Protein AF-A0AAU1FS70-F1 (afdb_monomer_lite)

Structure (mmCIF, N/CA/C/O backbone):
data_AF-A0AAU1FS70-F1
#
_entry.id   AF-A0AAU1FS70-F1
#
loop_
_atom_site.group_PDB
_atom_site.id
_atom_site.type_symbol
_atom_site.label_atom_id
_atom_site.label_alt_id
_atom_site.la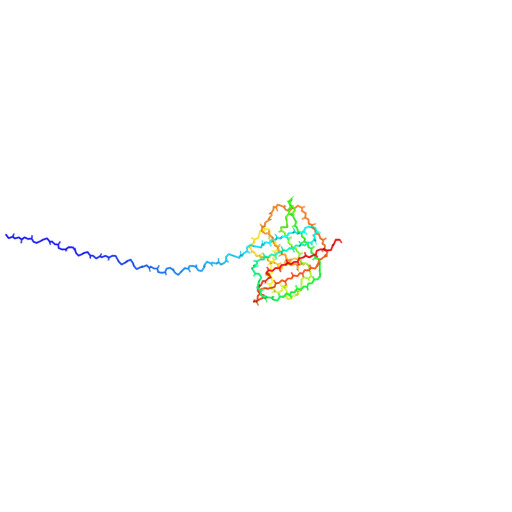bel_comp_id
_atom_site.label_asym_id
_atom_site.label_entity_id
_atom_site.label_seq_id
_atom_site.pdbx_PDB_ins_code
_atom_site.Cartn_x
_atom_site.Cartn_y
_atom_site.Cartn_z
_atom_site.occupancy
_atom_site.B_iso_or_equiv
_atom_site.auth_seq_id
_atom_site.auth_comp_id
_atom_site.auth_asym_id
_atom_site.auth_atom_id
_atom_site.pdbx_PDB_model_num
ATOM 1 N N . MET A 1 1 ? 54.066 50.195 -64.138 1.00 48.38 1 MET A N 1
ATOM 2 C CA . MET A 1 1 ? 53.801 48.744 -64.150 1.00 48.38 1 MET A CA 1
ATOM 3 C C . MET A 1 1 ? 53.114 48.445 -62.840 1.00 48.38 1 MET A C 1
ATOM 5 O O . MET A 1 1 ? 53.661 48.796 -61.804 1.00 48.38 1 MET A O 1
ATOM 9 N N . ALA A 1 2 ? 51.856 48.030 -62.935 1.00 48.00 2 ALA A N 1
ATOM 10 C CA . ALA A 1 2 ? 50.979 47.757 -61.809 1.00 48.00 2 ALA A CA 1
ATOM 11 C C . ALA A 1 2 ? 51.276 46.347 -61.295 1.00 48.00 2 ALA A C 1
ATOM 13 O O . ALA A 1 2 ? 51.366 45.434 -62.113 1.00 48.00 2 ALA A O 1
ATOM 14 N N . ASP A 1 3 ? 51.443 46.208 -59.983 1.00 50.88 3 ASP A N 1
ATOM 15 C CA . ASP A 1 3 ? 51.468 44.914 -59.307 1.00 50.88 3 ASP A CA 1
ATOM 16 C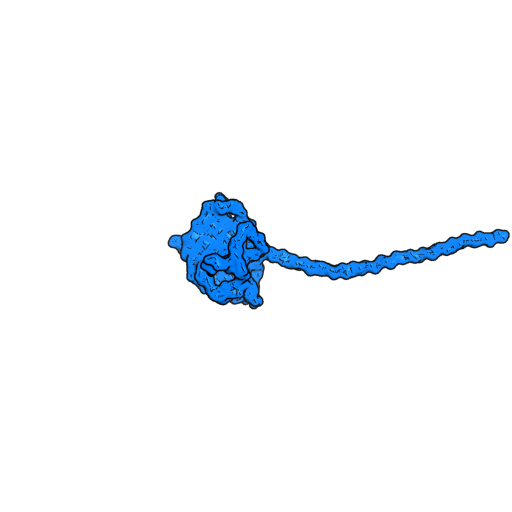 C . ASP A 1 3 ? 50.150 44.756 -58.545 1.00 50.88 3 ASP A C 1
ATOM 18 O O . ASP A 1 3 ? 49.677 45.678 -57.872 1.00 50.88 3 ASP A O 1
ATOM 22 N N . ASP A 1 4 ? 49.544 43.606 -58.788 1.00 59.28 4 ASP A N 1
ATOM 23 C CA . ASP A 1 4 ? 48.179 43.187 -58.494 1.00 59.28 4 ASP A CA 1
ATOM 24 C C . ASP A 1 4 ? 48.026 42.813 -57.001 1.00 59.28 4 ASP A C 1
ATOM 26 O O . ASP A 1 4 ? 48.939 42.208 -56.428 1.00 59.28 4 ASP A O 1
ATOM 30 N N . PRO A 1 5 ? 46.909 43.142 -56.326 1.00 57.81 5 PRO A N 1
ATOM 31 C CA . PRO A 1 5 ? 46.653 42.681 -54.965 1.00 57.81 5 PRO A CA 1
ATOM 32 C C . PRO A 1 5 ? 46.317 41.182 -54.933 1.00 57.81 5 PRO A C 1
ATOM 34 O O . PRO A 1 5 ? 45.424 40.710 -55.631 1.00 57.81 5 PRO A O 1
ATOM 37 N N . ALA A 1 6 ? 47.003 40.438 -54.062 1.00 57.78 6 ALA A N 1
ATOM 38 C CA . ALA A 1 6 ? 46.719 39.032 -53.805 1.00 57.78 6 ALA A CA 1
ATOM 39 C C . ALA A 1 6 ? 45.275 38.825 -53.303 1.00 57.78 6 ALA A C 1
ATOM 41 O O . ALA A 1 6 ? 44.873 39.343 -52.259 1.00 57.78 6 ALA A O 1
ATOM 42 N N . ASP A 1 7 ? 44.537 38.036 -54.076 1.00 52.06 7 ASP A N 1
ATOM 43 C CA . ASP A 1 7 ? 43.195 37.515 -53.838 1.00 52.06 7 ASP A CA 1
ATOM 44 C C . ASP A 1 7 ? 43.194 36.557 -52.626 1.00 52.06 7 ASP A C 1
ATOM 46 O O . ASP A 1 7 ? 43.941 35.574 -52.591 1.00 52.06 7 ASP A O 1
ATOM 50 N N . ILE A 1 8 ? 42.384 36.857 -51.606 1.00 61.78 8 ILE A N 1
ATOM 51 C CA . ILE A 1 8 ? 42.083 35.943 -50.497 1.00 61.78 8 ILE A CA 1
ATOM 52 C C . ILE A 1 8 ? 40.701 35.347 -50.783 1.00 61.78 8 ILE A C 1
ATOM 54 O O . ILE A 1 8 ? 39.705 36.065 -50.645 1.00 61.78 8 ILE A O 1
ATOM 58 N N . PRO A 1 9 ? 40.581 34.047 -51.109 1.00 56.22 9 PRO A N 1
ATOM 59 C CA . PRO A 1 9 ? 39.271 33.442 -51.263 1.00 56.22 9 PRO A CA 1
ATOM 60 C C . PRO A 1 9 ? 38.582 33.287 -49.903 1.00 56.22 9 PRO A C 1
ATOM 62 O O . PRO A 1 9 ? 39.084 32.648 -48.975 1.00 56.22 9 PRO A O 1
ATOM 65 N N . ALA A 1 10 ? 37.383 33.860 -49.817 1.00 56.50 10 ALA A N 1
ATOM 66 C CA . ALA A 1 10 ? 36.420 33.636 -48.754 1.00 56.50 10 ALA A CA 1
ATOM 67 C C . ALA A 1 10 ? 35.885 32.192 -48.820 1.00 56.50 10 ALA A C 1
ATOM 69 O O . ALA A 1 10 ? 35.045 31.869 -49.657 1.00 56.50 10 ALA A O 1
ATOM 70 N N . GLY A 1 11 ? 36.361 31.326 -47.925 1.00 41.16 11 GLY A N 1
ATOM 71 C CA . GLY A 1 11 ? 35.774 30.014 -47.645 1.00 41.16 11 GLY A CA 1
ATOM 72 C C . GLY A 1 11 ? 34.973 30.065 -46.345 1.00 41.16 11 GLY A C 1
ATOM 73 O O . GLY A 1 11 ? 35.548 30.192 -45.268 1.00 41.16 11 GLY A O 1
ATOM 74 N N . HIS A 1 12 ? 33.648 30.033 -46.468 1.00 50.56 12 HIS A N 1
ATOM 75 C CA . HIS A 1 12 ? 32.672 29.990 -45.375 1.00 50.56 12 HIS A CA 1
ATOM 76 C C . HIS A 1 12 ? 32.685 28.628 -44.637 1.00 50.56 12 HIS A C 1
ATOM 78 O O . HIS A 1 12 ? 33.267 27.668 -45.143 1.00 50.56 12 HIS A O 1
ATOM 84 N N . PRO A 1 13 ? 32.080 28.547 -43.436 1.00 49.84 13 PRO A N 1
ATOM 85 C CA . PRO A 1 13 ? 32.381 27.547 -42.422 1.00 49.84 13 PRO A CA 1
ATOM 86 C C . PRO A 1 13 ? 31.755 26.190 -42.740 1.00 49.84 13 PRO A C 1
ATOM 88 O O . PRO A 1 13 ? 30.567 26.092 -43.049 1.00 49.84 13 PRO A O 1
ATOM 91 N N . ASP A 1 14 ? 32.547 25.135 -42.576 1.00 45.78 14 ASP A N 1
ATOM 92 C CA . ASP A 1 14 ? 32.050 23.770 -42.417 1.00 45.78 14 ASP A CA 1
ATOM 93 C C . ASP A 1 14 ? 31.496 23.625 -40.989 1.00 45.78 14 ASP A C 1
ATOM 95 O O . ASP A 1 14 ? 32.095 23.027 -40.097 1.00 45.78 14 ASP A O 1
ATOM 99 N N . ASP A 1 15 ? 30.371 24.293 -40.744 1.00 47.84 15 ASP A N 1
ATOM 100 C CA . ASP A 1 15 ? 29.544 24.116 -39.556 1.00 47.84 15 ASP A CA 1
ATOM 101 C C . ASP A 1 15 ? 28.553 22.997 -39.882 1.00 47.84 15 ASP A C 1
ATOM 103 O O . ASP A 1 15 ? 27.369 23.218 -40.133 1.00 47.84 15 ASP A O 1
ATOM 107 N N . THR A 1 16 ? 29.061 21.768 -39.996 1.00 54.22 16 THR A N 1
ATOM 108 C CA . THR A 1 16 ? 28.193 20.594 -40.044 1.00 54.22 16 THR A CA 1
ATOM 109 C C . THR A 1 16 ? 27.602 20.429 -38.639 1.00 54.22 16 THR A C 1
ATOM 111 O O . THR A 1 16 ? 28.341 20.064 -37.717 1.00 54.22 16 THR A O 1
ATOM 114 N N . PRO A 1 17 ? 26.293 20.673 -38.414 1.00 48.97 17 PRO A N 1
ATOM 115 C CA . PRO A 1 17 ? 25.708 20.449 -37.107 1.00 48.97 17 PRO A CA 1
ATOM 116 C C . PRO A 1 17 ? 25.774 18.952 -36.820 1.00 48.97 17 PRO A C 1
ATOM 118 O O . PRO A 1 17 ? 25.104 18.138 -37.460 1.00 48.97 17 PRO A O 1
ATOM 121 N N . VAL A 1 18 ? 26.597 18.578 -35.841 1.00 53.91 18 VAL A N 1
ATOM 122 C CA . VAL A 1 18 ? 26.550 17.247 -35.245 1.00 53.91 18 VAL A CA 1
ATOM 123 C C . VAL A 1 18 ? 25.138 17.083 -34.700 1.00 53.91 18 VAL A C 1
ATOM 125 O O . VAL A 1 18 ? 24.768 17.688 -33.693 1.00 53.91 18 VAL A O 1
ATOM 128 N N . HIS A 1 19 ? 24.330 16.281 -35.390 1.00 45.66 19 HIS A N 1
ATOM 129 C CA . HIS A 1 19 ? 23.051 15.800 -34.896 1.00 45.66 19 HIS A CA 1
ATOM 130 C C . HIS A 1 19 ? 23.347 14.961 -33.649 1.00 45.66 19 HIS A C 1
ATOM 132 O O . HIS A 1 19 ? 23.557 13.752 -33.721 1.00 45.66 19 HIS A O 1
ATOM 138 N N . ILE A 1 20 ? 23.417 15.612 -32.487 1.00 54.00 20 ILE A N 1
ATOM 139 C CA . ILE A 1 20 ? 23.382 14.930 -31.202 1.00 54.00 20 ILE A CA 1
ATOM 140 C C . ILE A 1 20 ? 22.028 14.218 -31.195 1.00 54.00 20 ILE A C 1
ATOM 142 O O . ILE A 1 20 ? 21.001 14.906 -31.244 1.00 54.00 20 ILE A O 1
ATOM 146 N N . PRO A 1 21 ? 21.973 12.872 -31.186 1.00 46.16 21 PRO A N 1
ATOM 147 C CA . PRO A 1 21 ? 20.706 12.189 -31.023 1.00 46.16 21 PRO A CA 1
ATOM 148 C C . PRO A 1 21 ? 20.126 12.700 -29.714 1.00 46.16 21 PRO A C 1
ATOM 150 O O . PRO A 1 21 ? 20.747 12.564 -28.656 1.00 46.16 21 PRO A O 1
ATOM 153 N N . THR A 1 22 ? 18.976 13.368 -29.811 1.00 50.62 22 THR A N 1
ATOM 154 C CA . THR A 1 22 ? 18.219 13.869 -28.673 1.00 50.62 22 THR A CA 1
ATOM 155 C C . THR A 1 22 ? 18.180 12.736 -27.665 1.00 50.62 22 THR A C 1
ATOM 157 O O . THR A 1 22 ? 17.599 11.684 -27.947 1.00 50.62 22 THR A O 1
ATOM 160 N N . ARG A 1 23 ? 18.878 12.907 -26.529 1.00 50.62 23 ARG A N 1
ATOM 161 C CA . ARG A 1 23 ? 18.771 11.994 -25.392 1.00 50.62 23 ARG A CA 1
ATOM 162 C C . ARG A 1 23 ? 17.282 11.749 -25.240 1.00 50.62 23 ARG A C 1
ATOM 164 O O . ARG A 1 23 ? 16.548 12.708 -25.001 1.00 50.62 23 ARG A O 1
ATOM 171 N N . ARG A 1 24 ? 16.833 10.502 -25.432 1.00 47.53 24 ARG A N 1
ATOM 172 C CA . ARG A 1 24 ? 15.509 10.084 -24.974 1.00 47.53 24 ARG A CA 1
ATOM 173 C C . ARG A 1 24 ? 15.439 10.601 -23.548 1.00 47.53 24 ARG A C 1
ATOM 175 O O . ARG A 1 24 ? 16.211 10.134 -22.712 1.00 47.53 24 ARG A O 1
ATOM 182 N N . GLN A 1 25 ? 14.631 11.633 -23.311 1.00 43.56 25 GLN A N 1
ATOM 183 C CA . GLN A 1 25 ? 14.354 12.072 -21.959 1.00 43.56 25 GLN A CA 1
ATOM 184 C C . GLN A 1 25 ? 13.837 10.813 -21.285 1.00 43.56 25 GLN A C 1
ATOM 186 O O . GLN A 1 25 ? 12.810 10.267 -21.698 1.00 43.56 25 GLN A O 1
ATOM 191 N N . ALA A 1 26 ? 14.631 10.265 -20.362 1.00 44.06 26 ALA A N 1
ATOM 192 C CA . ALA A 1 26 ? 14.153 9.214 -19.496 1.00 44.06 26 ALA A CA 1
ATOM 193 C C . ALA A 1 26 ? 12.852 9.774 -18.933 1.00 44.06 26 ALA A C 1
ATOM 195 O O . ALA A 1 26 ? 12.865 10.858 -18.350 1.00 44.06 26 ALA A O 1
ATOM 196 N N . ARG A 1 27 ? 11.723 9.126 -19.240 1.00 42.38 27 ARG A N 1
ATOM 197 C CA . ARG A 1 27 ? 10.454 9.461 -18.607 1.00 42.38 27 ARG A CA 1
ATOM 198 C C . ARG A 1 27 ? 10.744 9.370 -17.120 1.00 42.38 27 ARG A C 1
ATOM 200 O O . ARG A 1 27 ? 10.927 8.262 -16.621 1.00 42.38 27 ARG A O 1
ATOM 207 N N . THR A 1 28 ? 10.873 10.512 -16.450 1.00 48.78 28 THR A N 1
ATOM 208 C CA . THR A 1 28 ? 10.930 10.535 -14.997 1.00 48.78 28 THR A CA 1
ATOM 209 C C . THR A 1 28 ? 9.681 9.782 -14.556 1.00 48.78 28 THR A C 1
ATOM 211 O O . THR A 1 28 ? 8.593 10.148 -15.023 1.00 48.78 28 THR A O 1
ATOM 214 N N . PRO A 1 29 ? 9.805 8.679 -13.799 1.00 53.66 29 PRO A N 1
ATOM 215 C CA . PRO A 1 29 ? 8.629 7.974 -13.324 1.00 53.66 29 PRO A CA 1
ATOM 216 C C . PRO A 1 29 ? 7.745 9.006 -12.627 1.00 53.66 29 PRO A C 1
ATOM 218 O O . PRO A 1 29 ? 8.237 9.826 -11.848 1.00 53.66 29 PRO A O 1
ATOM 221 N N . ALA A 1 30 ? 6.467 9.048 -13.007 1.00 59.59 30 ALA A N 1
ATOM 222 C CA . ALA A 1 30 ? 5.525 9.946 -12.364 1.00 59.59 30 ALA A CA 1
ATOM 223 C C . ALA A 1 30 ? 5.562 9.631 -10.866 1.00 59.59 30 ALA A C 1
ATOM 225 O O . ALA A 1 30 ? 5.447 8.470 -10.478 1.00 59.59 30 ALA A O 1
ATOM 226 N N . GLN A 1 31 ? 5.803 10.645 -10.037 1.00 65.62 31 GLN A N 1
ATOM 227 C CA . GLN A 1 31 ? 5.819 10.448 -8.593 1.00 65.62 31 GLN A CA 1
ATOM 228 C C . GLN A 1 31 ? 4.476 9.848 -8.142 1.00 65.62 31 GLN A C 1
ATOM 230 O O . GLN A 1 31 ? 3.431 10.290 -8.643 1.00 65.62 31 GLN A O 1
ATOM 235 N N . PRO A 1 32 ? 4.484 8.857 -7.229 1.00 71.00 32 PRO A N 1
ATOM 236 C CA . PRO A 1 32 ? 3.261 8.331 -6.643 1.00 71.00 32 PRO A CA 1
ATOM 237 C C . PRO A 1 32 ? 2.455 9.468 -6.025 1.00 71.00 32 PRO A C 1
ATOM 239 O O . PRO A 1 32 ? 2.971 10.212 -5.203 1.00 71.00 32 PRO A O 1
ATOM 242 N N . ARG A 1 33 ? 1.188 9.604 -6.405 1.00 79.94 33 ARG A N 1
ATOM 243 C CA . ARG A 1 33 ? 0.253 10.527 -5.760 1.00 79.94 33 ARG A CA 1
ATOM 244 C C . ARG A 1 33 ? -0.653 9.737 -4.843 1.00 79.94 33 ARG A C 1
ATOM 246 O O . ARG A 1 33 ? -1.348 8.841 -5.325 1.00 79.94 33 ARG A O 1
ATOM 253 N N . ALA A 1 34 ? -0.656 10.082 -3.564 1.00 86.25 34 ALA A N 1
ATOM 254 C CA . ALA A 1 34 ? -1.570 9.527 -2.582 1.00 86.25 34 ALA A CA 1
ATOM 255 C C . ALA A 1 34 ? -2.674 10.533 -2.248 1.00 86.25 34 ALA A C 1
ATOM 257 O O . ALA A 1 34 ? -2.444 11.740 -2.200 1.00 86.25 34 ALA A O 1
ATOM 258 N N . HIS A 1 35 ? -3.880 10.030 -2.033 1.00 89.19 35 HIS A N 1
ATOM 259 C CA . HIS A 1 35 ? -5.012 10.798 -1.546 1.00 89.19 35 HIS A CA 1
ATOM 260 C C . HIS A 1 35 ? -5.738 9.979 -0.487 1.00 89.19 35 HIS A C 1
ATOM 262 O O . HIS A 1 35 ? -6.152 8.854 -0.766 1.00 89.19 35 HIS A O 1
ATOM 268 N N . TRP A 1 36 ? -5.866 10.549 0.706 1.00 90.56 36 TRP A N 1
ATOM 269 C CA . TRP A 1 36 ? -6.570 9.954 1.832 1.00 90.56 36 TRP A CA 1
ATOM 270 C C . TRP A 1 36 ? -7.900 10.661 2.052 1.00 90.56 36 TRP A C 1
ATOM 272 O O . TRP A 1 36 ? -7.939 11.879 2.224 1.00 90.56 36 TRP A O 1
ATOM 282 N N . ASP A 1 37 ? -8.972 9.880 2.043 1.00 90.75 37 ASP A N 1
ATOM 283 C CA . ASP A 1 37 ? -10.311 10.283 2.439 1.00 90.75 37 ASP A CA 1
ATOM 284 C C . ASP A 1 37 ? -10.617 9.639 3.793 1.00 90.75 37 ASP A C 1
ATOM 286 O O . ASP A 1 37 ? -11.007 8.474 3.884 1.00 90.75 37 ASP A O 1
ATOM 290 N N . ARG A 1 38 ? -10.394 10.404 4.865 1.00 86.94 38 ARG A N 1
ATOM 291 C CA . ARG A 1 38 ? -10.581 9.927 6.240 1.00 86.94 38 ARG A CA 1
ATOM 292 C C . ARG A 1 38 ? -12.044 9.655 6.579 1.00 86.94 38 ARG A C 1
ATOM 294 O O . ARG A 1 38 ? -12.312 8.795 7.410 1.00 86.94 38 ARG A O 1
ATOM 301 N N . GLU A 1 39 ? -12.972 10.386 5.965 1.00 88.00 39 GLU A N 1
ATOM 302 C CA . GLU A 1 39 ? -14.408 10.232 6.216 1.00 88.00 39 GLU A CA 1
ATOM 303 C C . GLU A 1 39 ? -14.899 8.876 5.704 1.00 88.00 39 GLU A C 1
ATOM 305 O O . GLU A 1 39 ? -15.660 8.194 6.387 1.00 88.00 39 GLU A O 1
ATOM 310 N N . ASN A 1 40 ? -14.396 8.459 4.539 1.00 87.44 40 ASN A N 1
ATOM 311 C CA . ASN A 1 40 ? -14.749 7.187 3.912 1.00 87.44 40 ASN A CA 1
ATOM 312 C C . ASN A 1 40 ? -13.755 6.050 4.202 1.00 87.44 40 ASN A C 1
ATOM 314 O O . ASN A 1 40 ? -13.968 4.926 3.750 1.00 87.44 40 ASN A O 1
ATOM 318 N N . GLY A 1 41 ? -12.668 6.323 4.931 1.00 90.00 41 GLY A N 1
ATOM 319 C CA . GLY A 1 41 ? -11.614 5.344 5.195 1.00 90.00 41 GLY A CA 1
ATOM 320 C C . GLY A 1 41 ? -10.929 4.858 3.914 1.00 90.00 41 GLY A C 1
ATOM 321 O O . GLY A 1 41 ? -10.595 3.678 3.798 1.00 90.00 41 GLY A O 1
ATOM 322 N N . GLU A 1 42 ? -10.758 5.737 2.924 1.00 93.44 42 GLU A N 1
ATOM 323 C CA . GLU A 1 42 ? -10.292 5.359 1.592 1.00 93.44 42 GLU A CA 1
ATOM 324 C C . GLU A 1 42 ? -8.932 5.981 1.245 1.00 93.44 42 GLU A C 1
ATOM 326 O O . GLU A 1 42 ? -8.782 7.200 1.166 1.00 93.44 42 GLU A O 1
ATOM 331 N N . LEU A 1 43 ? -7.929 5.142 0.971 1.00 90.56 43 LEU A N 1
ATOM 332 C CA . LEU A 1 43 ? -6.621 5.561 0.463 1.00 90.56 43 LEU A CA 1
ATOM 333 C C . LEU A 1 43 ? -6.497 5.218 -1.021 1.00 90.56 43 LEU A C 1
ATOM 335 O O . LEU A 1 43 ? -6.512 4.050 -1.403 1.00 90.56 43 LEU A O 1
ATOM 339 N N . ARG A 1 44 ? -6.284 6.233 -1.860 1.00 91.06 44 ARG A N 1
ATOM 340 C CA . ARG A 1 44 ? -6.015 6.080 -3.295 1.00 91.06 44 ARG A CA 1
ATOM 341 C C . ARG A 1 44 ? -4.572 6.447 -3.605 1.00 91.06 44 ARG A C 1
ATOM 343 O O . ARG A 1 44 ? -4.175 7.590 -3.405 1.00 91.06 44 ARG A O 1
ATOM 350 N N . ILE A 1 45 ? -3.810 5.519 -4.175 1.00 87.56 45 ILE A N 1
ATOM 351 C CA . ILE A 1 45 ? -2.439 5.755 -4.646 1.00 87.56 45 ILE A CA 1
ATOM 352 C C . ILE A 1 45 ? -2.398 5.583 -6.162 1.00 87.56 45 ILE A C 1
ATOM 354 O O . ILE A 1 45 ? -2.939 4.617 -6.696 1.00 87.56 45 ILE A O 1
ATOM 358 N N . ARG A 1 46 ? -1.747 6.506 -6.872 1.00 84.56 46 ARG A N 1
ATOM 359 C CA . ARG A 1 46 ? -1.528 6.441 -8.325 1.00 84.56 46 ARG A CA 1
ATOM 360 C C . ARG A 1 46 ? -0.063 6.666 -8.652 1.00 84.56 46 ARG A C 1
ATOM 362 O O . ARG A 1 46 ? 0.470 7.728 -8.361 1.00 84.56 46 ARG A O 1
ATOM 369 N N . THR A 1 47 ? 0.566 5.696 -9.296 1.00 75.31 47 THR A N 1
ATOM 370 C CA . THR A 1 47 ? 2.000 5.711 -9.641 1.00 75.31 47 THR A CA 1
ATOM 371 C C . THR A 1 47 ? 2.224 5.985 -11.129 1.00 75.31 47 THR A C 1
ATOM 373 O O . THR A 1 47 ? 3.295 6.418 -11.539 1.00 75.31 47 THR A O 1
ATOM 376 N N . ALA A 1 48 ? 1.194 5.782 -11.954 1.00 74.88 48 ALA A N 1
ATOM 377 C CA . ALA A 1 48 ? 1.163 6.172 -13.357 1.00 74.88 48 ALA A CA 1
ATOM 378 C C . ALA A 1 48 ? -0.281 6.465 -13.804 1.00 74.88 48 ALA A C 1
ATOM 380 O O . ALA A 1 48 ? -1.233 6.360 -13.029 1.00 74.88 48 ALA A O 1
ATOM 381 N N . THR A 1 49 ? -0.457 6.867 -15.066 1.00 70.88 49 THR A N 1
ATOM 382 C CA . THR A 1 49 ? -1.801 7.008 -15.647 1.00 70.88 49 THR A CA 1
ATOM 383 C C . THR A 1 49 ? -2.397 5.613 -15.867 1.00 70.88 49 THR A C 1
ATOM 385 O O . THR A 1 49 ? -1.788 4.833 -16.600 1.00 70.88 49 THR A O 1
ATOM 388 N N . PRO A 1 50 ? -3.556 5.280 -15.267 1.00 65.75 50 PRO A N 1
ATOM 389 C CA . PRO A 1 50 ? -4.164 3.964 -15.427 1.00 65.75 50 PRO A CA 1
ATOM 390 C C . PRO A 1 50 ? -4.564 3.723 -16.885 1.00 65.75 50 PRO A C 1
ATOM 392 O O . PRO A 1 50 ? -5.390 4.440 -17.447 1.00 65.75 50 PRO A O 1
ATOM 395 N N . GLY A 1 51 ? -3.950 2.709 -17.497 1.00 69.44 51 GLY A N 1
ATOM 396 C CA . GLY A 1 51 ? -4.385 2.119 -18.764 1.00 69.44 51 GLY A CA 1
ATOM 397 C C . GLY A 1 51 ? -5.379 0.971 -18.537 1.00 69.44 51 GLY A C 1
ATOM 398 O O . GLY A 1 51 ? -5.734 0.687 -17.395 1.00 69.44 51 GLY A O 1
ATOM 399 N N . PRO A 1 52 ? -5.821 0.258 -19.586 1.00 74.44 52 PRO A N 1
ATOM 400 C CA . PRO A 1 52 ? -6.772 -0.858 -19.481 1.00 74.44 52 PRO A CA 1
ATOM 401 C C . PRO A 1 52 ? -6.150 -2.156 -18.918 1.00 74.44 52 PRO A C 1
ATOM 403 O O . PRO A 1 52 ? -6.536 -3.253 -19.309 1.00 74.44 52 PRO A O 1
ATOM 406 N N . GLY A 1 53 ? -5.156 -2.052 -18.033 1.00 79.62 53 GLY A N 1
ATOM 407 C CA . GLY A 1 53 ? -4.474 -3.211 -17.460 1.00 79.62 53 GLY A CA 1
ATOM 408 C C . GLY A 1 53 ? -5.347 -4.007 -16.479 1.00 79.62 53 GLY A C 1
ATOM 409 O O . GLY A 1 53 ? -6.390 -3.508 -16.033 1.00 79.62 53 GLY A O 1
ATOM 410 N N . PRO A 1 54 ? -4.940 -5.250 -16.158 1.00 84.31 54 PRO A N 1
ATOM 411 C CA . PRO A 1 54 ? -5.718 -6.140 -15.308 1.00 84.31 54 PRO A CA 1
ATOM 412 C C . PRO A 1 54 ? -5.859 -5.579 -13.891 1.00 84.31 54 PRO A C 1
ATOM 414 O O . PRO A 1 54 ? -5.006 -4.829 -13.409 1.00 84.31 54 PRO A O 1
ATOM 417 N N . ARG A 1 55 ? -6.959 -5.954 -13.239 1.00 88.50 55 ARG A N 1
ATOM 418 C CA . ARG A 1 55 ? -7.269 -5.588 -11.858 1.00 88.50 55 ARG A CA 1
ATOM 419 C C . ARG A 1 55 ? -7.320 -6.838 -10.998 1.00 88.50 55 ARG A C 1
ATOM 421 O O . ARG A 1 55 ? -7.933 -7.823 -11.406 1.00 88.50 55 ARG A O 1
ATOM 428 N N . THR A 1 56 ? -6.729 -6.742 -9.820 1.00 89.25 56 THR A N 1
ATOM 429 C CA . THR A 1 56 ? -6.740 -7.780 -8.794 1.00 89.25 56 THR A CA 1
ATOM 430 C C . THR A 1 56 ? -7.203 -7.143 -7.496 1.00 89.25 56 THR A C 1
ATOM 432 O O . THR A 1 56 ? -6.618 -6.153 -7.060 1.00 89.25 56 THR A O 1
ATOM 435 N N . GLY A 1 57 ? -8.248 -7.708 -6.899 1.00 90.75 57 GLY A N 1
ATOM 436 C CA . GLY A 1 57 ? -8.769 -7.295 -5.600 1.00 90.75 57 GLY A CA 1
ATOM 437 C C . GLY A 1 57 ? -8.541 -8.383 -4.555 1.00 90.75 57 GLY A C 1
ATOM 438 O O . GLY A 1 57 ? -8.631 -9.570 -4.878 1.00 90.75 57 GLY A O 1
ATOM 439 N N . TYR A 1 58 ? -8.251 -7.997 -3.316 1.00 92.06 58 TYR A N 1
ATOM 440 C CA . TYR A 1 58 ? -8.186 -8.915 -2.177 1.00 92.06 58 TYR A CA 1
ATOM 441 C C . TYR A 1 58 ? -8.507 -8.196 -0.860 1.00 92.06 58 TYR A C 1
ATOM 443 O O . TYR A 1 58 ? -8.480 -6.970 -0.787 1.00 92.06 58 TYR A O 1
ATOM 451 N N . THR A 1 59 ? -8.801 -8.962 0.187 1.00 92.69 59 THR A N 1
ATOM 452 C CA . THR A 1 59 ? -8.944 -8.452 1.557 1.00 92.69 59 THR A CA 1
ATOM 453 C C . THR A 1 59 ? -7.742 -8.904 2.372 1.00 92.69 59 THR A C 1
ATOM 455 O O . THR A 1 59 ? -7.339 -10.063 2.272 1.00 92.69 59 THR A O 1
ATOM 458 N N . GLY A 1 60 ? -7.169 -8.007 3.170 1.00 89.75 60 GLY A N 1
ATOM 459 C CA . GLY A 1 60 ? -6.037 -8.338 4.028 1.00 89.75 60 GLY A CA 1
ATOM 460 C C . GLY A 1 60 ? -5.700 -7.232 5.016 1.00 89.75 60 GLY A C 1
ATOM 461 O O . GLY A 1 60 ? -6.349 -6.185 5.052 1.00 89.75 60 GLY A O 1
ATOM 462 N N . THR A 1 61 ? -4.670 -7.468 5.826 1.00 93.00 61 THR A N 1
ATOM 463 C CA . THR A 1 61 ? -4.139 -6.448 6.736 1.00 93.00 61 THR A CA 1
ATOM 464 C C . THR A 1 61 ? -3.422 -5.352 5.951 1.00 93.00 61 THR A C 1
ATOM 466 O O . THR A 1 61 ? -2.654 -5.619 5.023 1.00 93.00 61 THR A O 1
ATOM 469 N N . VAL A 1 62 ? -3.653 -4.109 6.356 1.00 92.69 62 VAL A N 1
ATOM 470 C CA . VAL A 1 62 ? -3.085 -2.913 5.747 1.00 92.69 62 VAL A CA 1
ATOM 471 C C . VAL A 1 62 ? -2.532 -2.021 6.850 1.00 92.69 62 VAL A C 1
ATOM 473 O O . VAL A 1 62 ? -3.226 -1.752 7.835 1.00 92.69 62 VAL A O 1
ATOM 476 N N . TRP A 1 63 ? -1.298 -1.539 6.688 1.00 93.62 63 TRP A N 1
ATOM 477 C CA . TRP A 1 63 ? -0.763 -0.467 7.527 1.00 93.62 63 TRP A CA 1
ATOM 478 C C . TRP A 1 63 ? -0.617 0.818 6.730 1.00 93.62 63 TRP A C 1
ATOM 480 O O . TRP A 1 63 ? 0.070 0.853 5.714 1.00 93.62 63 TRP A O 1
ATOM 490 N N . ILE A 1 64 ? -1.214 1.897 7.223 1.00 91.94 64 ILE A N 1
ATOM 491 C CA . ILE A 1 64 ? -1.055 3.235 6.657 1.00 91.94 64 ILE A CA 1
ATOM 492 C C . ILE A 1 64 ? -0.239 4.048 7.653 1.00 91.94 64 ILE A C 1
ATOM 494 O O . ILE A 1 64 ? -0.621 4.204 8.812 1.00 91.94 64 ILE A O 1
ATOM 498 N N . THR A 1 65 ? 0.922 4.531 7.224 1.00 91.75 65 THR A N 1
ATOM 499 C CA . THR A 1 65 ? 1.769 5.395 8.049 1.00 91.75 65 THR A CA 1
ATOM 500 C C . THR A 1 65 ? 1.515 6.844 7.666 1.00 91.75 65 THR A C 1
ATOM 502 O O . THR A 1 65 ? 1.553 7.172 6.480 1.00 91.75 65 THR A O 1
ATOM 505 N N . PHE A 1 66 ? 1.309 7.700 8.663 1.00 90.69 66 PHE A N 1
ATOM 506 C CA . PHE A 1 66 ? 1.032 9.123 8.491 1.00 90.69 66 PHE A CA 1
ATOM 507 C C . PHE A 1 66 ? 2.154 9.978 9.083 1.00 90.69 66 PHE A C 1
ATOM 509 O O . PHE A 1 66 ? 2.809 9.599 10.067 1.00 90.69 66 PHE A O 1
ATOM 516 N N . ASP A 1 67 ? 2.374 11.145 8.487 1.00 90.88 67 ASP A N 1
ATOM 517 C CA . ASP A 1 67 ? 3.170 12.199 9.105 1.00 90.88 67 ASP A CA 1
ATOM 518 C C . ASP A 1 67 ? 2.355 13.012 10.125 1.00 90.88 67 ASP A C 1
ATOM 520 O O . ASP A 1 67 ? 1.175 12.761 10.369 1.00 90.88 67 ASP A O 1
ATOM 524 N N . ALA A 1 68 ? 2.995 14.005 10.746 1.00 89.69 68 ALA A N 1
ATOM 525 C CA . ALA A 1 68 ? 2.361 14.863 11.750 1.00 89.69 68 ALA A CA 1
ATOM 526 C C . ALA A 1 68 ? 1.222 15.751 11.206 1.00 89.69 68 ALA A C 1
ATOM 528 O O . ALA A 1 68 ? 0.542 16.410 11.991 1.00 89.69 68 ALA A O 1
ATOM 529 N N . THR A 1 69 ? 1.030 15.802 9.885 1.00 89.56 69 THR A N 1
ATOM 530 C CA . THR A 1 69 ? -0.028 16.569 9.211 1.00 89.56 69 THR A CA 1
ATOM 531 C C . THR A 1 69 ? -1.194 15.698 8.751 1.00 89.56 69 THR A C 1
ATOM 533 O O . THR A 1 69 ? -2.063 16.194 8.041 1.00 89.56 69 THR A O 1
ATOM 536 N N . ASP A 1 70 ? -1.230 14.427 9.170 1.00 87.31 70 ASP A N 1
ATOM 537 C CA . ASP A 1 70 ? -2.206 13.426 8.721 1.00 87.31 70 ASP A CA 1
ATOM 538 C C . ASP A 1 70 ? -2.080 13.080 7.225 1.00 87.31 70 ASP A C 1
ATOM 540 O O . ASP A 1 70 ? -3.025 12.616 6.586 1.00 87.31 70 ASP A O 1
ATOM 544 N N . THR A 1 71 ? -0.890 13.284 6.650 1.00 89.12 71 THR A N 1
ATOM 545 C CA . THR A 1 71 ? -0.605 12.918 5.260 1.00 89.12 71 THR A CA 1
ATOM 546 C C . THR A 1 71 ? -0.034 11.498 5.208 1.00 89.12 71 THR A C 1
ATOM 548 O O . THR A 1 71 ? 0.925 11.209 5.931 1.00 89.12 71 THR A O 1
ATOM 551 N N . PRO A 1 72 ? -0.573 10.587 4.373 1.00 89.31 72 PRO A N 1
ATOM 552 C CA . PRO A 1 72 ? -0.001 9.256 4.207 1.00 89.31 72 PRO A CA 1
ATOM 553 C C . PRO A 1 72 ? 1.405 9.323 3.604 1.00 89.31 72 PRO A C 1
ATOM 555 O O . PRO A 1 72 ? 1.596 9.842 2.505 1.00 89.31 72 PRO A O 1
ATOM 558 N N . ILE A 1 73 ? 2.371 8.722 4.293 1.00 88.75 73 ILE A N 1
ATOM 559 C CA . ILE A 1 73 ? 3.783 8.667 3.883 1.00 88.75 73 ILE A CA 1
ATOM 560 C C . ILE A 1 73 ? 4.256 7.261 3.522 1.00 88.75 73 ILE A C 1
ATOM 562 O O . ILE A 1 73 ? 5.270 7.096 2.846 1.00 88.75 73 ILE A O 1
ATOM 566 N N . ALA A 1 74 ? 3.525 6.231 3.945 1.00 89.31 74 ALA A N 1
ATOM 567 C CA . ALA A 1 74 ? 3.768 4.867 3.505 1.00 89.31 74 ALA A CA 1
ATOM 568 C C . ALA A 1 74 ? 2.505 4.012 3.599 1.00 89.31 74 ALA A C 1
ATOM 570 O O . ALA A 1 74 ? 1.652 4.239 4.460 1.00 89.31 74 ALA A O 1
ATOM 571 N N . LEU A 1 75 ? 2.441 3.000 2.740 1.00 90.44 75 LEU A N 1
ATOM 572 C CA . LEU A 1 75 ? 1.450 1.936 2.788 1.00 90.44 75 LEU A CA 1
ATOM 573 C C . LEU A 1 75 ? 2.163 0.589 2.851 1.00 90.44 75 LEU A C 1
ATOM 575 O O . LEU A 1 75 ? 3.037 0.314 2.031 1.00 90.44 75 LEU A O 1
ATOM 579 N N . ASP A 1 76 ? 1.759 -0.261 3.782 1.00 91.81 76 ASP A N 1
ATOM 580 C CA . ASP A 1 76 ? 2.147 -1.657 3.812 1.00 91.81 76 ASP A CA 1
ATOM 581 C C . ASP A 1 76 ? 0.936 -2.544 3.551 1.00 91.81 76 ASP A C 1
ATOM 583 O O . ASP A 1 76 ? -0.115 -2.411 4.179 1.00 91.81 76 ASP A O 1
ATOM 587 N N . LEU A 1 77 ? 1.114 -3.468 2.619 1.00 91.50 77 LEU A N 1
ATOM 588 C CA . LEU A 1 77 ? 0.114 -4.412 2.173 1.00 91.50 77 LEU A CA 1
ATOM 589 C C . LEU A 1 77 ? 0.532 -5.819 2.581 1.00 91.50 77 LEU A C 1
ATOM 591 O O . LEU A 1 77 ? 1.565 -6.339 2.147 1.00 91.50 77 LEU A O 1
ATOM 595 N N . HIS A 1 78 ? -0.299 -6.436 3.410 1.00 90.69 78 HIS A N 1
ATOM 596 C CA . HIS A 1 78 ? -0.099 -7.789 3.892 1.00 90.69 78 HIS A CA 1
ATOM 597 C C . HIS A 1 78 ? -0.856 -8.789 3.009 1.00 90.69 78 HIS A C 1
ATOM 599 O O . HIS A 1 78 ? -1.839 -8.425 2.364 1.00 90.69 78 HIS A O 1
ATOM 605 N N . GLN A 1 79 ? -0.404 -10.049 2.975 1.00 88.81 79 GLN A N 1
ATOM 606 C CA . GLN A 1 79 ? -1.080 -11.141 2.247 1.00 88.81 79 GLN A CA 1
ATOM 607 C C . GLN A 1 79 ? -1.329 -10.841 0.756 1.00 88.81 79 GLN A C 1
ATOM 609 O O . GLN A 1 79 ? -2.311 -11.300 0.174 1.00 88.81 79 GLN A O 1
ATOM 614 N N . VAL A 1 80 ? -0.442 -10.058 0.136 1.00 87.44 80 VAL A N 1
ATOM 615 C CA . VAL A 1 80 ? -0.569 -9.690 -1.275 1.00 87.44 80 VAL A CA 1
ATOM 616 C C . VAL A 1 80 ? -0.579 -10.956 -2.139 1.00 87.44 80 VAL A C 1
ATOM 618 O O . VAL A 1 80 ? 0.302 -11.801 -1.966 1.00 87.44 80 VAL A O 1
ATOM 621 N N . PRO A 1 81 ? -1.524 -11.095 -3.089 1.00 88.38 81 PRO A N 1
ATOM 622 C CA . PRO A 1 81 ? -1.555 -12.239 -3.989 1.00 88.38 81 PRO A CA 1
ATOM 623 C C . PRO A 1 81 ? -0.222 -12.442 -4.719 1.00 88.38 81 PRO A C 1
ATOM 625 O O . PRO A 1 81 ? 0.375 -11.483 -5.216 1.00 88.38 81 PRO A O 1
ATOM 628 N N . ASP A 1 82 ? 0.206 -13.700 -4.857 1.00 86.25 82 ASP A N 1
ATOM 629 C CA . ASP A 1 82 ? 1.452 -14.097 -5.532 1.00 86.25 82 ASP A CA 1
ATOM 630 C C . ASP A 1 82 ? 1.645 -13.431 -6.901 1.00 86.25 82 ASP A C 1
ATOM 632 O O . ASP A 1 82 ? 2.761 -13.087 -7.293 1.00 86.25 82 ASP A O 1
ATOM 636 N N . GLU A 1 83 ? 0.555 -13.267 -7.651 1.00 84.19 83 GLU A N 1
ATOM 637 C CA . GLU A 1 83 ? 0.572 -12.645 -8.973 1.00 84.19 83 GLU A CA 1
ATOM 638 C C . GLU A 1 83 ? 0.982 -11.173 -8.946 1.00 84.19 83 GLU A C 1
ATOM 640 O O . GLU A 1 83 ? 1.584 -10.713 -9.909 1.00 84.19 83 GLU A O 1
ATOM 645 N N . VAL A 1 84 ? 0.704 -10.454 -7.856 1.00 83.88 84 VAL A N 1
ATOM 646 C CA . VAL A 1 84 ? 1.156 -9.076 -7.643 1.00 83.88 84 VAL A CA 1
ATOM 647 C C . VAL A 1 84 ? 2.561 -9.087 -7.049 1.00 83.88 84 VAL A C 1
ATOM 649 O O . VAL A 1 84 ? 3.432 -8.378 -7.548 1.00 83.88 84 VAL A O 1
ATOM 652 N N . ALA A 1 85 ? 2.821 -9.933 -6.045 1.00 84.88 85 ALA A N 1
ATOM 653 C CA . ALA A 1 85 ? 4.120 -10.007 -5.372 1.00 84.88 85 ALA A CA 1
ATOM 654 C C . ALA A 1 85 ? 5.282 -10.297 -6.344 1.00 84.88 85 ALA A C 1
ATOM 656 O O . ALA A 1 85 ? 6.350 -9.704 -6.225 1.00 84.88 85 ALA A O 1
ATOM 657 N N . ARG A 1 86 ? 5.064 -11.137 -7.369 1.00 84.31 86 ARG A N 1
ATOM 658 C CA . ARG A 1 86 ? 6.064 -11.455 -8.414 1.00 84.31 86 ARG A CA 1
ATOM 659 C C . ARG A 1 86 ? 6.426 -10.283 -9.329 1.00 84.31 86 ARG A C 1
ATOM 661 O O . ARG A 1 86 ? 7.421 -10.368 -10.045 1.00 84.31 86 ARG A O 1
ATOM 668 N N . LEU A 1 87 ? 5.607 -9.235 -9.359 1.00 81.25 87 LEU A N 1
ATOM 669 C CA . LEU A 1 87 ? 5.791 -8.066 -10.226 1.00 81.25 87 LEU A CA 1
ATOM 670 C C . LEU A 1 87 ? 6.477 -6.913 -9.496 1.00 81.25 87 LEU A C 1
ATOM 672 O O . LEU A 1 87 ? 6.910 -5.950 -10.126 1.00 81.25 87 LEU A O 1
ATOM 676 N N . VAL A 1 88 ? 6.565 -7.002 -8.170 1.00 80.06 88 VAL A N 1
ATOM 677 C CA . VAL A 1 88 ? 7.179 -5.982 -7.336 1.00 80.06 88 VAL A CA 1
ATOM 678 C C . VAL A 1 88 ? 8.666 -6.313 -7.142 1.00 80.06 88 VAL A C 1
ATOM 680 O O . VAL A 1 88 ? 9.002 -7.451 -6.810 1.00 80.06 88 VAL A O 1
ATOM 683 N N . PRO A 1 89 ? 9.587 -5.350 -7.335 1.00 80.75 89 PRO A N 1
ATOM 684 C CA . PRO A 1 89 ? 10.998 -5.554 -7.030 1.00 80.75 89 PRO A CA 1
ATOM 685 C C . PRO A 1 89 ? 11.215 -5.980 -5.573 1.00 80.75 89 PRO A C 1
ATOM 687 O O . PRO A 1 89 ? 10.714 -5.342 -4.650 1.00 80.75 89 PRO A O 1
ATOM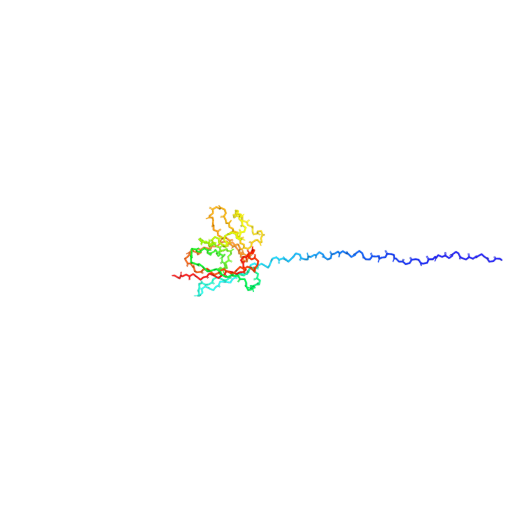 690 N N . VAL A 1 90 ? 12.008 -7.033 -5.371 1.00 83.19 90 VAL A N 1
ATOM 691 C CA . VAL A 1 90 ? 12.361 -7.544 -4.039 1.00 83.19 90 VAL A CA 1
ATOM 692 C C . VAL A 1 90 ? 13.582 -6.799 -3.513 1.00 83.19 90 VAL A C 1
ATOM 694 O O . VAL A 1 90 ? 14.653 -6.899 -4.119 1.00 83.19 90 VAL A O 1
ATOM 697 N N . ARG A 1 91 ? 13.437 -6.048 -2.413 1.00 78.81 91 ARG A N 1
ATOM 698 C CA . ARG A 1 91 ? 14.535 -5.318 -1.752 1.00 78.81 91 ARG A CA 1
ATOM 699 C C . ARG A 1 91 ? 14.254 -5.113 -0.258 1.00 78.81 91 ARG A C 1
ATOM 701 O O . ARG A 1 91 ? 13.088 -4.994 0.110 1.00 78.81 91 ARG A O 1
ATOM 708 N N . PRO A 1 92 ? 15.298 -5.013 0.583 1.00 76.69 92 PRO A N 1
ATOM 709 C CA . PRO A 1 92 ? 15.131 -4.599 1.971 1.00 76.69 92 PRO A CA 1
ATOM 710 C C . PRO A 1 92 ? 14.607 -3.161 2.049 1.00 76.69 92 PRO A C 1
ATOM 712 O O . PRO A 1 92 ? 14.918 -2.332 1.187 1.00 76.69 92 PRO A O 1
ATOM 715 N N . ARG A 1 93 ? 13.850 -2.854 3.108 1.00 75.56 93 ARG A N 1
ATOM 716 C CA . ARG A 1 93 ? 13.452 -1.474 3.413 1.00 75.56 93 ARG A CA 1
ATOM 717 C C . ARG A 1 93 ? 14.690 -0.637 3.709 1.00 75.56 93 ARG A C 1
ATOM 719 O O . ARG A 1 93 ? 15.404 -0.885 4.677 1.00 75.56 93 ARG A O 1
ATOM 726 N N . THR A 1 94 ? 14.924 0.379 2.894 1.00 67.75 94 THR A N 1
ATOM 727 C CA . THR A 1 94 ? 15.927 1.405 3.162 1.00 67.75 94 THR A CA 1
ATOM 728 C C . THR A 1 94 ? 15.229 2.718 3.473 1.00 67.75 94 THR A C 1
ATOM 730 O O . THR A 1 94 ? 14.290 3.111 2.776 1.00 67.75 94 THR A O 1
ATOM 733 N N . ASP A 1 95 ? 15.698 3.411 4.510 1.00 57.38 95 ASP A N 1
ATOM 734 C CA . ASP A 1 95 ? 15.289 4.781 4.812 1.00 57.38 95 ASP A CA 1
ATOM 735 C C . ASP A 1 95 ? 15.783 5.702 3.686 1.00 57.38 95 ASP A C 1
ATOM 737 O O . ASP A 1 95 ? 16.903 6.206 3.708 1.00 57.38 95 ASP A O 1
ATOM 741 N N . GLY A 1 96 ? 14.982 5.858 2.636 1.00 52.84 96 GLY A N 1
ATOM 742 C CA . GLY A 1 96 ? 15.359 6.651 1.470 1.00 52.84 96 GLY A CA 1
ATOM 743 C C . GLY A 1 96 ? 14.755 6.078 0.205 1.00 52.84 96 GLY A C 1
ATOM 744 O O . GLY A 1 96 ? 15.226 5.072 -0.317 1.00 52.84 96 GLY A O 1
ATOM 745 N N . GLY A 1 97 ? 13.690 6.720 -0.271 1.00 50.94 97 GLY A N 1
ATOM 746 C CA . GLY A 1 97 ? 13.010 6.345 -1.497 1.00 50.94 97 GLY A CA 1
ATOM 747 C C . GLY A 1 97 ? 13.937 6.429 -2.704 1.00 50.94 97 GLY A C 1
ATOM 748 O O . GLY A 1 97 ? 14.183 7.510 -3.232 1.00 50.94 97 GLY A O 1
ATOM 749 N N . ASP A 1 98 ? 14.327 5.271 -3.230 1.00 51.03 98 ASP A N 1
ATOM 750 C CA . ASP A 1 98 ? 14.963 5.129 -4.547 1.00 51.03 98 ASP A CA 1
ATOM 751 C C . ASP A 1 98 ? 13.999 5.473 -5.711 1.00 51.03 98 ASP A C 1
ATOM 753 O O . ASP A 1 98 ? 14.205 5.076 -6.858 1.00 51.03 98 ASP A O 1
ATOM 757 N N . GLY A 1 99 ? 12.887 6.165 -5.434 1.00 53.53 99 GLY A N 1
ATOM 758 C CA . GLY A 1 99 ? 11.839 6.474 -6.406 1.00 53.53 99 GLY A CA 1
ATOM 759 C C . GLY A 1 99 ? 11.081 5.246 -6.919 1.00 53.53 99 GLY A C 1
ATOM 760 O O . GLY A 1 99 ? 10.315 5.367 -7.876 1.00 53.53 99 GLY A O 1
ATOM 761 N N . LEU A 1 100 ? 11.285 4.069 -6.314 1.00 57.62 100 LEU A N 1
ATOM 762 C CA . LEU A 1 100 ? 10.544 2.860 -6.651 1.00 57.62 100 LEU A CA 1
ATOM 763 C C . LEU A 1 100 ? 9.184 2.875 -5.941 1.00 57.62 100 LEU A C 1
ATOM 765 O O . LEU A 1 100 ? 9.140 2.972 -4.717 1.00 57.62 100 LEU A O 1
ATOM 769 N N . PRO A 1 101 ? 8.072 2.769 -6.686 1.00 67.12 101 PRO A N 1
ATOM 770 C CA . PRO A 1 101 ? 6.743 2.961 -6.116 1.00 67.12 101 PRO A CA 1
ATOM 771 C C . PRO A 1 101 ? 6.241 1.772 -5.279 1.00 67.12 101 PRO A C 1
ATOM 773 O O . PRO A 1 101 ? 5.250 1.913 -4.572 1.00 67.12 101 PRO A O 1
ATOM 776 N N . TRP A 1 102 ? 6.888 0.607 -5.396 1.00 79.19 102 TRP A N 1
ATOM 777 C CA . TRP A 1 102 ? 6.484 -0.654 -4.774 1.00 79.19 102 TRP A CA 1
ATOM 778 C C . TRP A 1 102 ? 7.717 -1.504 -4.481 1.00 79.19 102 TRP A C 1
ATOM 780 O O . TRP A 1 102 ? 8.560 -1.666 -5.367 1.00 79.19 102 TRP A O 1
ATOM 790 N N . LEU A 1 103 ? 7.799 -2.083 -3.286 1.00 83.69 103 LEU A N 1
ATOM 791 C CA . LEU A 1 103 ? 8.874 -2.982 -2.873 1.00 83.69 103 LEU A CA 1
ATOM 792 C C . LEU A 1 103 ? 8.296 -4.192 -2.140 1.00 83.69 103 LEU A C 1
ATOM 794 O O . LEU A 1 103 ? 7.457 -4.030 -1.261 1.00 83.69 103 LEU A O 1
ATOM 798 N N . LEU A 1 104 ? 8.739 -5.399 -2.493 1.00 84.12 104 LEU A N 1
ATOM 799 C CA . LEU A 1 104 ? 8.490 -6.586 -1.684 1.00 84.12 104 LEU A CA 1
ATOM 800 C C . LEU A 1 104 ? 9.614 -6.654 -0.657 1.00 84.12 104 LEU A C 1
ATOM 802 O O . LEU A 1 104 ? 10.770 -6.908 -1.012 1.00 84.12 104 LEU A O 1
ATOM 806 N N . ASP A 1 105 ? 9.264 -6.372 0.590 1.00 79.56 105 ASP A N 1
ATOM 807 C CA . ASP A 1 105 ? 10.207 -6.331 1.693 1.00 79.56 105 ASP A CA 1
ATOM 808 C C . ASP A 1 105 ? 10.686 -7.741 2.035 1.00 79.56 105 ASP A C 1
ATOM 810 O O . ASP A 1 105 ? 9.890 -8.626 2.348 1.00 79.56 105 ASP A O 1
ATOM 814 N N . THR A 1 106 ? 11.999 -7.943 1.989 1.00 77.12 106 THR A N 1
ATOM 815 C CA . THR A 1 106 ? 12.631 -9.243 2.242 1.00 77.12 106 THR A CA 1
ATOM 816 C C . THR A 1 106 ? 12.473 -9.724 3.676 1.00 77.12 106 THR A C 1
ATOM 818 O O . THR A 1 106 ? 12.560 -10.927 3.914 1.00 77.12 106 THR A O 1
ATOM 821 N N . ASP A 1 107 ? 12.245 -8.810 4.620 1.00 77.38 107 ASP A N 1
ATOM 822 C CA . ASP A 1 107 ? 12.195 -9.147 6.043 1.00 77.38 107 ASP A CA 1
ATOM 823 C C . ASP A 1 107 ? 10.790 -9.578 6.474 1.00 77.38 107 ASP A C 1
ATOM 825 O O . ASP A 1 107 ? 10.628 -10.484 7.293 1.00 77.38 107 ASP A O 1
ATOM 829 N N . SER A 1 108 ? 9.762 -8.949 5.901 1.00 77.31 108 SER A N 1
ATOM 830 C CA . SER A 1 108 ? 8.360 -9.190 6.255 1.00 77.31 108 SER A CA 1
ATOM 831 C C . SER A 1 108 ? 7.583 -9.995 5.207 1.00 77.31 108 SER A C 1
ATOM 833 O O . SER A 1 108 ? 6.573 -10.609 5.543 1.00 77.31 108 SER A O 1
ATOM 835 N N . ASN A 1 109 ? 8.052 -10.047 3.955 1.00 79.00 109 ASN A N 1
ATOM 836 C CA . ASN A 1 109 ? 7.290 -10.455 2.764 1.00 79.00 109 ASN A CA 1
ATOM 837 C C . ASN A 1 109 ? 6.063 -9.574 2.483 1.00 79.00 109 ASN A C 1
ATOM 839 O O . ASN A 1 109 ? 5.098 -10.020 1.861 1.00 79.00 109 ASN A O 1
ATOM 843 N N . TRP A 1 110 ? 6.066 -8.330 2.963 1.00 88.88 110 TRP A N 1
ATOM 844 C CA . TRP A 1 110 ? 4.971 -7.392 2.729 1.00 88.88 110 TRP A CA 1
ATOM 845 C C . TRP A 1 110 ? 5.308 -6.515 1.544 1.00 88.88 110 TRP A C 1
ATOM 847 O O . TRP A 1 110 ? 6.474 -6.223 1.271 1.00 88.88 110 TRP A O 1
ATOM 857 N N . VAL A 1 111 ? 4.273 -6.058 0.854 1.00 88.75 111 VAL A N 1
ATOM 858 C CA . VAL A 1 111 ? 4.455 -5.075 -0.202 1.00 88.75 111 VAL A CA 1
ATOM 859 C C . VAL A 1 111 ? 4.382 -3.688 0.419 1.00 88.75 111 VAL A C 1
ATOM 861 O O . VAL A 1 111 ? 3.348 -3.274 0.931 1.00 88.75 111 VAL A O 1
ATOM 864 N N . TRP A 1 112 ? 5.504 -2.984 0.390 1.00 89.00 112 TRP A N 1
ATOM 865 C CA . TRP A 1 112 ? 5.672 -1.644 0.925 1.00 89.00 112 TRP A CA 1
ATOM 866 C C . TRP A 1 112 ? 5.684 -0.609 -0.204 1.00 89.00 112 TRP A C 1
ATOM 868 O O . TRP A 1 112 ? 6.361 -0.779 -1.221 1.00 89.00 112 TRP A O 1
ATOM 878 N N . LEU A 1 113 ? 4.927 0.471 -0.028 1.00 87.38 113 LEU A N 1
ATOM 879 C CA . LEU A 1 113 ? 4.852 1.596 -0.949 1.00 87.38 113 LEU A CA 1
ATOM 880 C C . LEU A 1 113 ? 5.284 2.868 -0.206 1.00 87.38 113 LEU A C 1
ATOM 882 O O . LEU A 1 113 ? 4.491 3.409 0.574 1.00 87.38 113 LEU A O 1
ATOM 886 N N . PRO A 1 114 ? 6.513 3.370 -0.427 1.00 84.94 114 PRO A N 1
ATOM 887 C CA . PRO A 1 114 ? 6.902 4.687 0.057 1.00 84.94 114 PRO A CA 1
ATOM 888 C C . PRO A 1 114 ? 6.159 5.771 -0.731 1.00 84.94 114 PRO A C 1
ATOM 890 O O . PRO A 1 114 ? 6.122 5.747 -1.965 1.00 84.94 114 PRO A O 1
ATOM 893 N N . LEU A 1 115 ? 5.579 6.739 -0.024 1.00 83.38 115 LEU A N 1
ATOM 894 C CA . LEU A 1 115 ? 4.883 7.869 -0.630 1.00 83.38 115 LEU A CA 1
ATOM 895 C C . LEU A 1 115 ? 5.779 9.115 -0.546 1.00 83.38 115 LEU A C 1
ATOM 897 O O . LEU A 1 115 ? 6.383 9.363 0.496 1.00 83.38 115 LEU A O 1
ATOM 901 N N . PRO A 1 116 ? 5.927 9.878 -1.644 1.00 71.38 116 PRO A N 1
ATOM 902 C CA . PRO A 1 116 ? 6.944 10.929 -1.753 1.00 71.38 116 PRO A CA 1
ATOM 903 C C . PRO A 1 116 ? 6.644 12.178 -0.915 1.00 71.38 116 PRO A C 1
ATOM 905 O O . PRO A 1 116 ? 7.554 12.967 -0.666 1.00 71.38 116 PRO A O 1
ATOM 908 N N . ASP A 1 117 ? 5.393 12.359 -0.495 1.00 67.62 117 ASP A N 1
ATOM 909 C CA . ASP A 1 117 ? 4.880 13.632 0.004 1.00 67.62 117 ASP A CA 1
ATOM 910 C C . ASP A 1 117 ? 4.604 13.593 1.509 1.00 67.62 117 ASP A C 1
ATOM 912 O O . ASP A 1 117 ? 3.462 13.745 1.932 1.00 67.62 117 ASP A O 1
ATOM 91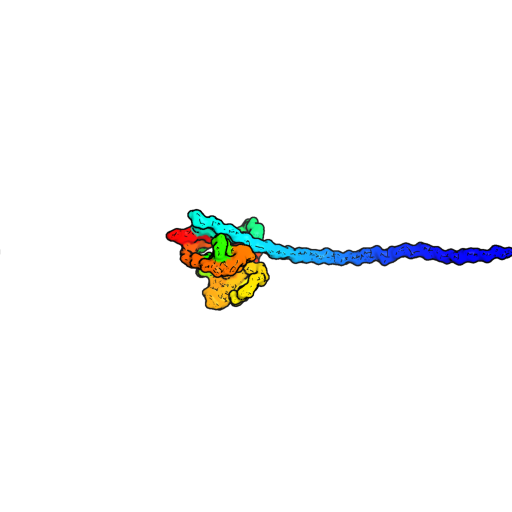6 N N . GLY A 1 118 ? 5.631 13.440 2.347 1.00 64.56 118 GLY A N 1
ATOM 917 C CA . GLY A 1 118 ? 5.411 13.781 3.750 1.00 64.56 118 GLY A CA 1
ATOM 918 C C . GLY A 1 118 ? 6.622 13.896 4.651 1.00 64.56 118 GLY A C 1
ATOM 919 O O . GLY A 1 118 ? 7.767 13.628 4.285 1.00 64.56 118 GLY A O 1
ATOM 920 N N . GLY A 1 119 ? 6.322 14.422 5.834 1.00 70.38 119 GLY A N 1
ATOM 921 C CA . GLY A 1 119 ? 7.273 14.749 6.882 1.00 70.38 119 GLY A CA 1
ATOM 922 C C . GLY A 1 119 ? 7.651 13.550 7.760 1.00 70.38 119 GLY A C 1
ATOM 923 O O . GLY A 1 119 ? 7.434 12.394 7.394 1.00 70.38 119 GLY A O 1
ATOM 924 N N . PRO A 1 120 ? 8.242 13.798 8.943 1.00 78.25 120 PRO A N 1
ATOM 925 C CA . PRO A 1 120 ? 8.591 12.725 9.865 1.00 78.25 120 PRO A CA 1
ATOM 926 C C . PRO A 1 120 ? 7.346 11.927 10.271 1.00 78.25 120 PRO A C 1
ATOM 928 O O . PRO A 1 120 ? 6.276 12.492 10.505 1.00 78.25 120 PRO A O 1
ATOM 931 N N . ARG A 1 121 ? 7.519 10.607 10.398 1.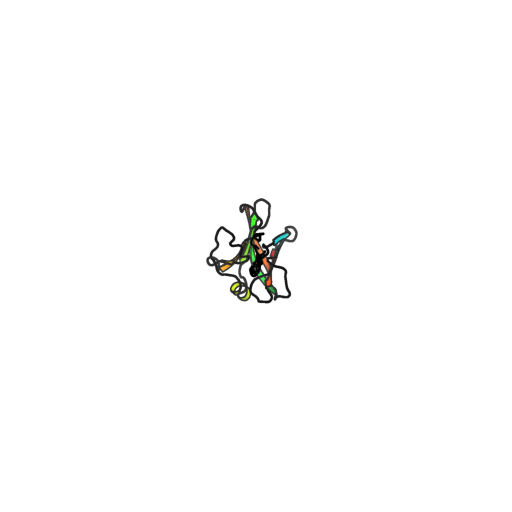00 83.06 121 ARG A N 1
ATOM 932 C CA . ARG A 1 121 ? 6.480 9.687 10.870 1.00 83.06 121 ARG A CA 1
ATOM 933 C C . ARG A 1 121 ? 5.922 10.145 12.217 1.00 83.06 121 ARG A C 1
ATOM 935 O O . ARG A 1 121 ? 6.688 10.320 13.164 1.00 83.06 121 ARG A O 1
ATOM 942 N N . ALA A 1 122 ? 4.599 10.233 12.310 1.00 81.44 122 ALA A N 1
ATOM 943 C CA . ALA A 1 122 ? 3.897 10.536 13.554 1.00 81.44 122 ALA A CA 1
ATOM 944 C C . ALA A 1 122 ? 2.998 9.381 14.005 1.00 81.44 122 ALA A C 1
ATOM 946 O O . ALA A 1 122 ? 3.031 9.007 15.175 1.00 81.44 122 ALA A O 1
ATOM 947 N N . GLU A 1 123 ? 2.249 8.775 13.082 1.00 90.50 123 GLU A N 1
ATOM 948 C CA . GLU A 1 123 ? 1.221 7.784 13.412 1.00 90.50 123 GLU A CA 1
ATOM 949 C C . GLU A 1 123 ? 1.248 6.590 12.448 1.00 90.50 123 GLU A C 1
ATOM 951 O O . GLU A 1 123 ? 1.772 6.661 11.333 1.00 90.50 123 GLU A O 1
ATOM 956 N N . ARG A 1 124 ? 0.709 5.455 12.902 1.00 91.94 124 ARG A N 1
ATOM 957 C CA . ARG A 1 124 ? 0.419 4.294 12.063 1.00 91.94 124 ARG A CA 1
ATOM 958 C C . ARG A 1 124 ? -0.980 3.777 12.377 1.00 91.94 124 ARG A C 1
ATOM 960 O O . ARG A 1 124 ? -1.254 3.443 13.525 1.00 91.94 124 ARG A O 1
ATOM 967 N N . LEU A 1 125 ? -1.797 3.649 11.339 1.00 91.19 125 LEU A N 1
ATOM 968 C CA . LEU A 1 125 ? -3.070 2.941 11.363 1.00 91.19 125 LEU A CA 1
ATOM 969 C C . LEU A 1 125 ? -2.850 1.506 10.887 1.00 91.19 125 LEU A C 1
ATOM 971 O O . LEU A 1 125 ? -2.325 1.297 9.796 1.00 91.19 125 LEU A O 1
ATOM 975 N N . GLU A 1 126 ? -3.266 0.534 11.688 1.00 93.44 126 GLU A N 1
ATOM 976 C CA . GLU A 1 126 ? -3.298 -0.887 11.339 1.00 93.44 126 GLU A CA 1
ATOM 977 C C . GLU A 1 126 ? -4.755 -1.349 11.298 1.00 93.44 126 GLU A C 1
ATOM 979 O O . GLU A 1 126 ? -5.497 -1.134 12.254 1.00 93.44 126 GLU A O 1
ATOM 984 N N . CYS A 1 127 ? -5.175 -1.945 10.181 1.00 91.19 127 CYS A N 1
ATOM 985 C CA . CYS A 1 127 ? -6.568 -2.331 9.962 1.00 91.19 127 CYS A CA 1
ATOM 986 C C . CYS A 1 127 ? -6.697 -3.454 8.927 1.00 91.19 127 CYS A C 1
ATOM 988 O O . CYS A 1 127 ? -5.763 -3.737 8.173 1.00 91.19 127 CYS A O 1
ATOM 990 N N . GLU A 1 128 ? -7.868 -4.086 8.873 1.00 93.12 128 GLU A N 1
ATOM 991 C CA . GLU A 1 128 ? -8.263 -4.882 7.711 1.00 93.12 128 GLU A CA 1
ATOM 992 C C . GLU A 1 128 ? -8.886 -3.975 6.649 1.00 93.12 128 GLU A C 1
ATOM 994 O O . GLU A 1 128 ? -9.727 -3.117 6.946 1.00 93.12 128 GLU A O 1
ATOM 999 N N . GLY A 1 129 ? -8.480 -4.184 5.399 1.00 89.25 129 GLY A N 1
ATOM 1000 C CA . GLY A 1 129 ? -8.979 -3.416 4.273 1.00 89.25 129 GLY A CA 1
ATOM 1001 C C . GLY A 1 129 ? -9.191 -4.257 3.024 1.00 89.25 129 GLY A C 1
ATOM 1002 O O . GLY A 1 129 ? -8.568 -5.303 2.826 1.00 89.25 129 GLY A O 1
ATOM 1003 N N . THR A 1 130 ? -10.083 -3.772 2.166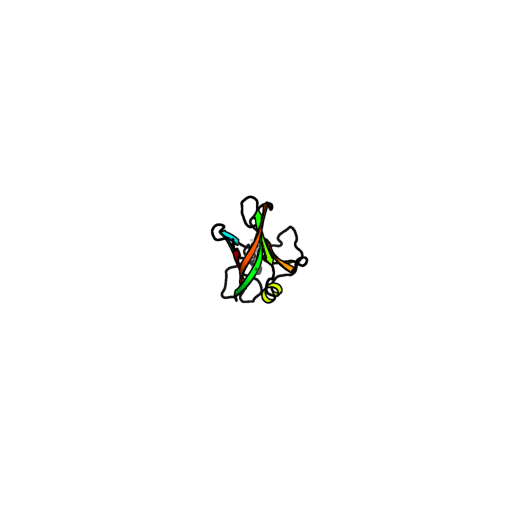 1.00 93.06 130 THR A N 1
ATOM 1004 C CA . THR A 1 130 ? -10.181 -4.248 0.783 1.00 93.06 130 THR A CA 1
ATOM 1005 C C . THR A 1 130 ? -9.186 -3.468 -0.057 1.00 93.06 130 THR A C 1
ATOM 1007 O O . THR A 1 130 ? -9.143 -2.242 0.020 1.00 93.06 130 THR A O 1
ATOM 1010 N N . VAL A 1 131 ? -8.374 -4.183 -0.828 1.00 92.06 131 VAL A N 1
ATOM 1011 C CA . VAL A 1 131 ? -7.288 -3.637 -1.631 1.00 92.06 131 VAL A CA 1
ATOM 1012 C C . VAL A 1 131 ? -7.541 -3.977 -3.091 1.00 92.06 131 VAL A C 1
ATOM 1014 O O . VAL A 1 131 ? -7.508 -5.143 -3.478 1.00 92.06 131 VAL A O 1
ATOM 1017 N N . ASP A 1 132 ? -7.744 -2.949 -3.906 1.00 92.25 132 ASP A N 1
ATOM 1018 C CA . ASP A 1 132 ? -7.841 -3.054 -5.357 1.00 92.25 132 ASP A CA 1
ATOM 1019 C C . ASP A 1 132 ? -6.552 -2.557 -6.004 1.00 92.25 132 ASP A C 1
ATOM 1021 O O . ASP A 1 132 ? -6.165 -1.394 -5.861 1.00 92.25 132 ASP A O 1
ATOM 1025 N N . ILE A 1 133 ? -5.899 -3.436 -6.760 1.00 89.12 133 ILE A N 1
ATOM 1026 C CA . ILE A 1 133 ? -4.652 -3.156 -7.465 1.00 89.12 133 ILE A CA 1
ATOM 1027 C C . ILE A 1 133 ? -4.915 -3.202 -8.962 1.00 89.12 133 ILE A C 1
ATOM 1029 O O . ILE A 1 133 ? -5.356 -4.214 -9.506 1.00 89.12 133 ILE A O 1
ATOM 1033 N N . GLN A 1 134 ? -4.600 -2.108 -9.651 1.00 88.00 134 GLN A N 1
ATOM 1034 C CA . GLN A 1 134 ? -4.557 -2.092 -11.108 1.00 88.00 134 GLN A CA 1
ATOM 1035 C C . GLN A 1 134 ? -3.114 -2.216 -11.578 1.00 88.00 134 GLN A C 1
ATOM 1037 O O . GLN A 1 134 ? -2.269 -1.407 -11.200 1.00 88.00 134 GLN A O 1
ATOM 1042 N N . LEU A 1 135 ? -2.838 -3.201 -12.424 1.00 82.94 135 LEU A N 1
ATOM 1043 C CA . LEU A 1 135 ? -1.523 -3.426 -13.013 1.00 82.94 135 LEU A CA 1
ATOM 1044 C C . LEU A 1 135 ? -1.378 -2.686 -14.345 1.00 82.94 135 LEU A C 1
ATOM 1046 O O . LEU A 1 135 ? -2.360 -2.354 -15.011 1.00 82.94 135 LEU A O 1
ATOM 1050 N N . ASP A 1 136 ? -0.135 -2.448 -14.749 1.00 80.00 136 ASP A N 1
ATOM 1051 C CA . ASP A 1 136 ? 0.202 -2.005 -16.099 1.00 80.00 136 ASP A CA 1
ATOM 1052 C C . ASP A 1 136 ? -0.211 -3.068 -17.139 1.00 80.00 136 ASP A C 1
ATOM 1054 O O . ASP A 1 136 ? -0.313 -4.257 -16.822 1.00 80.00 136 ASP A O 1
ATOM 1058 N N . ALA A 1 137 ? -0.441 -2.659 -18.391 1.00 76.12 137 ALA A N 1
ATOM 1059 C CA . ALA A 1 137 ? -0.801 -3.574 -19.477 1.00 76.12 137 ALA A CA 1
ATOM 1060 C C . ALA A 1 137 ? 0.259 -4.670 -19.705 1.00 76.12 137 ALA A C 1
ATOM 1062 O O . ALA A 1 137 ? -0.095 -5.820 -19.962 1.00 76.12 137 ALA A O 1
ATOM 1063 N N . ASP A 1 138 ? 1.540 -4.339 -19.522 1.00 73.06 138 ASP A N 1
ATOM 1064 C CA . ASP A 1 138 ? 2.662 -5.280 -19.593 1.00 73.06 138 ASP A CA 1
ATOM 1065 C C . ASP A 1 138 ? 2.873 -6.059 -18.281 1.00 73.06 138 ASP A C 1
ATOM 1067 O O . ASP A 1 138 ? 3.827 -6.830 -18.168 1.00 73.06 138 ASP A O 1
ATOM 1071 N N . ARG A 1 139 ? 2.029 -5.833 -17.262 1.00 66.44 139 ARG A N 1
ATOM 1072 C CA . ARG A 1 139 ? 2.144 -6.389 -15.903 1.00 66.44 139 ARG A CA 1
ATOM 1073 C C . ARG A 1 139 ? 3.495 -6.110 -15.235 1.00 66.44 139 ARG A C 1
ATOM 1075 O O . ARG A 1 139 ? 3.948 -6.890 -14.416 1.00 66.44 139 ARG A O 1
ATOM 1082 N N . LYS A 1 140 ? 4.168 -5.009 -15.572 1.00 66.38 140 LYS A N 1
ATOM 1083 C CA . LYS A 1 140 ? 5.503 -4.690 -15.023 1.00 66.38 140 LYS A CA 1
ATOM 1084 C C . LYS A 1 140 ? 5.467 -3.953 -13.684 1.00 66.38 140 LYS A C 1
ATOM 1086 O O . LYS A 1 140 ? 6.469 -3.946 -12.982 1.00 66.38 140 LYS A O 1
ATOM 1091 N N . ALA A 1 141 ? 4.353 -3.295 -13.366 1.00 67.62 141 ALA A N 1
ATOM 1092 C CA . ALA A 1 141 ? 4.164 -2.550 -12.125 1.00 67.62 141 ALA A CA 1
ATOM 1093 C C . ALA A 1 141 ? 2.673 -2.371 -11.830 1.00 67.62 141 ALA A C 1
ATOM 1095 O O . ALA A 1 141 ? 1.841 -2.422 -12.738 1.00 67.62 141 ALA A O 1
ATOM 1096 N N . ALA A 1 142 ? 2.344 -2.110 -10.571 1.00 69.06 142 ALA A N 1
ATOM 1097 C CA . ALA A 1 142 ? 1.024 -1.642 -10.189 1.00 69.06 142 ALA A CA 1
ATOM 1098 C C . ALA A 1 142 ? 0.920 -0.116 -10.366 1.00 69.06 142 ALA A C 1
ATOM 1100 O O . ALA A 1 142 ? 1.792 0.647 -9.943 1.00 69.06 142 ALA A O 1
ATOM 1101 N N . VAL A 1 143 ? -0.150 0.305 -11.038 1.00 67.50 143 VAL A N 1
ATOM 1102 C CA . VAL A 1 143 ? -0.421 1.668 -11.514 1.00 67.50 143 VAL A CA 1
ATOM 1103 C C . VAL A 1 143 ? -1.347 2.430 -10.564 1.00 67.50 143 VAL A C 1
ATOM 1105 O O . VAL A 1 143 ? -1.235 3.654 -10.438 1.00 67.50 143 VAL A O 1
ATOM 1108 N N . SER A 1 144 ? -2.234 1.721 -9.860 1.00 81.00 144 SER A N 1
ATOM 1109 C CA . SER A 1 144 ? -3.029 2.298 -8.778 1.00 81.00 144 SER A CA 1
ATOM 1110 C C . SER A 1 144 ? -3.367 1.294 -7.683 1.00 81.00 144 SER A C 1
ATOM 1112 O O . SER A 1 144 ? -3.585 0.120 -7.981 1.00 81.00 144 SER A O 1
ATOM 1114 N N . VAL A 1 145 ? -3.483 1.794 -6.453 1.00 81.38 145 VAL A N 1
ATOM 1115 C CA . VAL A 1 145 ? -4.044 1.088 -5.292 1.00 81.38 145 VAL A CA 1
ATOM 1116 C C . VAL A 1 145 ? -5.237 1.862 -4.791 1.00 81.38 145 VAL A C 1
ATOM 1118 O O . VAL A 1 145 ? -5.167 3.085 -4.681 1.00 81.38 145 VAL A O 1
ATOM 1121 N N . THR A 1 146 ? -6.314 1.163 -4.476 1.00 86.50 146 THR A N 1
ATOM 1122 C CA . THR A 1 146 ? -7.367 1.689 -3.611 1.00 86.50 146 THR A CA 1
ATOM 1123 C C . THR A 1 146 ? -7.462 0.786 -2.400 1.00 86.50 146 THR A C 1
ATOM 1125 O O . THR A 1 146 ? -7.555 -0.427 -2.560 1.00 86.50 146 THR A O 1
ATOM 1128 N N . VAL A 1 147 ? -7.378 1.369 -1.211 1.00 85.56 147 VAL A N 1
ATOM 1129 C CA . VAL A 1 147 ? -7.596 0.672 0.051 1.00 85.56 147 VAL A CA 1
ATOM 1130 C C . VAL A 1 147 ? -8.826 1.263 0.705 1.00 85.56 147 VAL A C 1
ATOM 1132 O O . VAL A 1 147 ? -8.864 2.468 0.929 1.00 85.56 147 VAL A O 1
ATOM 1135 N N . THR A 1 148 ? -9.790 0.420 1.046 1.00 91.38 148 THR A N 1
ATOM 1136 C CA . THR A 1 148 ? -10.931 0.795 1.882 1.00 91.38 148 THR A CA 1
ATOM 1137 C C . THR A 1 148 ? -10.797 0.077 3.211 1.00 91.38 148 THR A C 1
ATOM 1139 O O . THR A 1 148 ? -10.806 -1.156 3.239 1.00 91.38 148 THR A O 1
ATOM 1142 N N . VAL A 1 149 ? -10.634 0.836 4.292 1.00 87.19 149 VAL A N 1
ATOM 1143 C CA . VAL A 1 149 ? -10.471 0.296 5.645 1.00 87.19 149 VAL A CA 1
ATOM 1144 C C . VAL A 1 149 ? -11.831 0.144 6.313 1.00 87.19 149 VAL A C 1
ATOM 1146 O O . VAL A 1 149 ? -12.714 0.986 6.145 1.00 87.19 149 VAL A O 1
ATOM 1149 N N . THR A 1 150 ? -12.008 -0.942 7.058 1.00 75.50 150 THR A N 1
ATOM 1150 C CA . THR A 1 150 ? -13.238 -1.158 7.831 1.00 75.50 150 THR A CA 1
ATOM 1151 C C . THR A 1 150 ? -13.068 -0.494 9.204 1.00 75.50 150 THR A C 1
ATOM 1153 O O . THR A 1 150 ? -12.028 -0.725 9.825 1.00 75.50 150 THR A O 1
ATOM 1156 N N . PRO A 1 151 ? -14.011 0.355 9.656 1.00 59.88 151 PRO A N 1
ATOM 1157 C CA . PRO A 1 151 ? -13.932 1.016 10.960 1.00 59.88 151 PRO A CA 1
ATOM 1158 C C . PRO A 1 151 ? -14.056 0.049 12.145 1.00 59.88 151 PRO A C 1
ATOM 1160 O O . PRO A 1 151 ? -14.678 -1.027 11.983 1.00 59.88 151 PRO A O 1
#

pLDDT: mean 75.77, std 15.67, range [41.16, 93.62]

Secondary structure (DSSP, 8-state):
---PPPP--------------------PPPPPEEEEETTTTEEEEESS---S--EEEEEEEEEEEEETTS-EEEEEESS--HHHHTTSPEE---SS--S-S-EEETTT--EEEE-SS--SEEEEEEEEEEEEEEEPTTSSSEEEEEEEE--

Sequence (151 aa):
MADDPADIPAGHPDDTPVHIPTRRQARTPAQPRAHWDRENGELRIRTATPGPGPRTGYTGTVWITFDATDTPIALDLHQVPDEVARLVPVRPRTDGGDGLPWLLDTDSNWVWLPLPDGGPRAERLECEGTVDIQLDADRKAAVSVTVTVTP

Radius of gyration: 26.57 Å; chains: 1; bounding box: 68×63×78 Å

Foldseek 3Di:
DDDDDDDDDDDDDPPPPPPPPPPPPPPLFQAWDWDADPVQQKIKIFRADFDPFDKDKDKDKKKFWAAPVRHTFKIKAPPPDPLQLVLADEDADDPDDPSRQWYQHPVRSIIMGGHPDDDDTDDMDIFMWMWMWGADNVNNHTGMIMTGGDD